Protein AF-A0A2K8N5B8-F1 (afdb_monomer_lite)

Radius of gyration: 16.59 Å; chains: 1; bounding box: 28×35×49 Å

Structure (mmCIF, N/CA/C/O backbone):
data_AF-A0A2K8N5B8-F1
#
_entry.id   AF-A0A2K8N5B8-F1
#
loop_
_atom_site.group_PDB
_atom_site.id
_atom_site.type_symbol
_atom_site.label_atom_id
_atom_site.label_alt_id
_atom_site.label_comp_id
_atom_site.label_asym_id
_atom_site.label_entity_id
_atom_site.label_seq_id
_atom_site.pdbx_PDB_ins_code
_atom_site.Cartn_x
_atom_site.Cartn_y
_atom_site.Cartn_z
_atom_site.occupancy
_atom_site.B_iso_or_equiv
_atom_site.auth_seq_id
_atom_site.auth_comp_id
_atom_site.auth_asym_id
_atom_site.auth_atom_id
_atom_site.pdbx_PDB_model_num
ATOM 1 N N . MET A 1 1 ? -10.530 -8.164 31.353 1.00 42.03 1 MET A N 1
ATOM 2 C CA . MET A 1 1 ? -9.590 -9.287 31.555 1.00 42.03 1 MET A CA 1
ATOM 3 C C . MET A 1 1 ? -8.209 -8.754 31.188 1.00 42.03 1 MET A C 1
ATOM 5 O O . MET A 1 1 ? -8.022 -8.394 30.036 1.00 42.03 1 MET A O 1
ATOM 9 N N . GLN A 1 2 ? -7.322 -8.542 32.165 1.00 50.12 2 GLN A N 1
ATOM 10 C CA . GLN A 1 2 ? -6.022 -7.876 31.980 1.00 50.12 2 GLN A CA 1
ATOM 11 C C . GLN A 1 2 ? -4.920 -8.947 31.962 1.00 50.12 2 GLN A C 1
ATOM 13 O O . GLN A 1 2 ? -4.827 -9.723 32.910 1.00 50.12 2 GLN A O 1
ATOM 18 N N . LEU A 1 3 ? -4.108 -9.011 30.904 1.00 61.81 3 LEU A N 1
ATOM 19 C CA . LEU A 1 3 ? -2.908 -9.856 30.856 1.00 61.81 3 LEU A CA 1
ATOM 20 C C . LEU A 1 3 ? -1.727 -9.058 31.449 1.00 61.81 3 LEU A C 1
ATOM 22 O O . LEU A 1 3 ? -1.469 -7.949 30.975 1.00 61.81 3 LEU A O 1
ATOM 26 N N . PRO A 1 4 ? -1.027 -9.547 32.489 1.00 60.25 4 PRO A N 1
ATOM 27 C CA . PRO A 1 4 ? 0.058 -8.800 33.122 1.00 60.25 4 PRO A CA 1
ATOM 28 C C . PRO A 1 4 ? 1.286 -8.719 32.199 1.00 60.25 4 PRO A C 1
ATOM 30 O O . PRO A 1 4 ? 1.787 -9.741 31.740 1.00 60.25 4 PRO A O 1
ATOM 33 N N . GLY A 1 5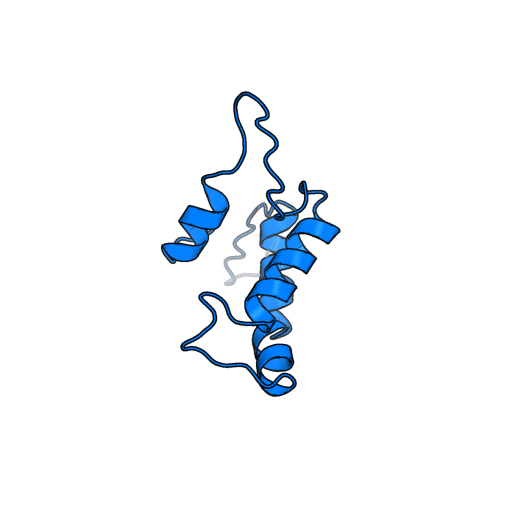 ? 1.772 -7.499 31.941 1.00 66.50 5 GLY A N 1
ATOM 34 C CA . GLY A 1 5 ? 3.031 -7.233 31.225 1.00 66.50 5 GLY A CA 1
ATOM 35 C C . GLY A 1 5 ? 2.911 -6.798 29.759 1.00 66.50 5 GLY A C 1
ATOM 36 O O . GLY A 1 5 ? 3.927 -6.466 29.157 1.00 66.50 5 GLY A O 1
ATOM 37 N N . VAL A 1 6 ? 1.702 -6.748 29.187 1.00 68.88 6 VAL A N 1
ATOM 38 C CA . VAL A 1 6 ? 1.479 -6.267 27.811 1.00 68.88 6 VAL A CA 1
ATOM 39 C C . VAL A 1 6 ? 0.677 -4.968 27.848 1.00 68.88 6 VAL A C 1
ATOM 41 O O . VAL A 1 6 ? -0.511 -4.964 28.169 1.00 68.88 6 VAL A O 1
ATOM 44 N N . THR A 1 7 ? 1.318 -3.850 27.512 1.00 50.88 7 THR A N 1
ATOM 45 C CA . THR A 1 7 ? 0.626 -2.592 27.210 1.00 50.88 7 THR A CA 1
ATOM 46 C C . THR A 1 7 ? -0.039 -2.714 25.846 1.00 50.88 7 THR A C 1
ATOM 48 O O . THR A 1 7 ? 0.631 -2.697 24.816 1.00 50.88 7 THR A O 1
ATOM 51 N N . VAL A 1 8 ? -1.362 -2.869 25.843 1.00 69.94 8 VAL A N 1
ATOM 52 C CA . VAL A 1 8 ? -2.173 -2.838 24.624 1.00 69.94 8 VAL A CA 1
ATOM 53 C C . VAL A 1 8 ? -2.579 -1.391 24.370 1.00 69.94 8 VAL A C 1
ATOM 55 O O . VAL A 1 8 ? -3.443 -0.855 25.064 1.00 69.94 8 VAL A O 1
ATOM 58 N N . GLU A 1 9 ? -1.950 -0.747 23.388 1.00 60.25 9 GLU A N 1
ATOM 59 C CA . GLU A 1 9 ? -2.407 0.554 22.905 1.00 60.25 9 GLU A CA 1
ATOM 60 C C . GLU A 1 9 ? -3.616 0.367 21.987 1.00 60.25 9 GLU A C 1
ATOM 62 O O . GLU A 1 9 ? -3.508 -0.131 20.865 1.00 60.25 9 GLU A O 1
ATOM 67 N N . VAL A 1 10 ? -4.789 0.762 22.478 1.00 63.78 10 VAL A N 1
ATOM 68 C CA . VAL A 1 10 ? -6.017 0.773 21.685 1.00 63.78 10 VAL A CA 1
ATOM 69 C C . VAL A 1 10 ? -6.100 2.108 20.959 1.00 63.78 10 VAL A C 1
ATOM 71 O O . VAL A 1 10 ? -6.531 3.115 21.516 1.00 63.78 10 VAL A O 1
ATOM 74 N N . HIS A 1 11 ? -5.684 2.113 19.698 1.00 60.16 11 HIS A N 1
ATOM 75 C CA . HIS A 1 11 ? -5.873 3.256 18.813 1.00 60.16 11 HIS A CA 1
ATOM 76 C C . HIS A 1 11 ? -7.289 3.209 18.231 1.00 60.16 11 HIS A C 1
ATOM 78 O O . HIS A 1 11 ? -7.693 2.205 17.640 1.00 60.16 11 HIS A O 1
ATOM 84 N N . LYS A 1 12 ? -8.066 4.287 18.387 1.00 55.03 12 LYS A N 1
ATOM 85 C CA . L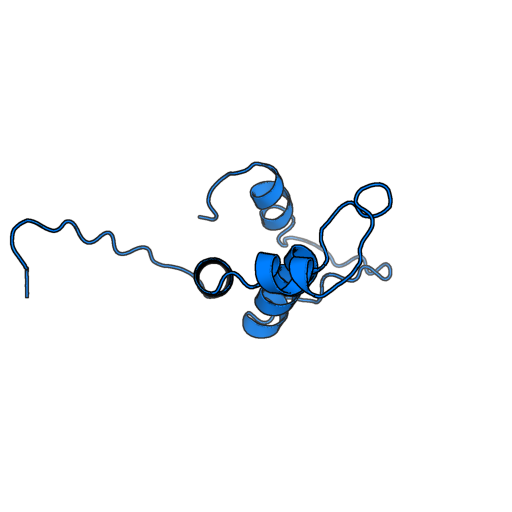YS A 1 12 ? -9.346 4.433 17.683 1.00 55.03 12 LYS A CA 1
ATOM 86 C C . LYS A 1 12 ? -9.043 4.777 16.225 1.00 55.03 12 LYS A C 1
ATOM 88 O O . LYS A 1 12 ? -8.911 5.944 15.879 1.00 55.03 12 LYS A O 1
ATOM 93 N N . LEU A 1 13 ? -8.888 3.758 15.383 1.00 61.44 13 LEU A N 1
ATOM 94 C CA . LEU A 1 13 ? -8.731 3.964 13.948 1.00 61.44 13 LEU A CA 1
ATOM 95 C C . LEU A 1 13 ? -10.099 4.178 13.300 1.00 61.44 13 LEU A C 1
ATOM 97 O O . LEU A 1 13 ? -10.975 3.318 13.365 1.00 61.44 13 LEU A O 1
ATOM 101 N N . GLU A 1 14 ? -10.254 5.309 12.619 1.00 74.62 14 GLU A N 1
ATOM 102 C CA . GLU A 1 14 ? -11.297 5.468 11.606 1.00 74.62 14 GLU A CA 1
ATOM 103 C C . GLU A 1 14 ? -11.039 4.497 10.429 1.00 74.62 14 GLU A C 1
ATOM 105 O O . GLU A 1 14 ? -9.950 3.933 10.279 1.00 74.62 14 GLU A O 1
ATOM 110 N N . ALA A 1 15 ? -12.026 4.287 9.555 1.00 84.38 15 ALA A N 1
ATOM 111 C CA . ALA A 1 15 ? -11.944 3.248 8.520 1.00 84.38 15 ALA A CA 1
ATOM 112 C C . ALA A 1 15 ? -10.730 3.395 7.570 1.00 84.38 15 ALA A C 1
ATOM 114 O O . ALA A 1 15 ? -10.130 2.399 7.170 1.00 84.38 15 ALA A O 1
ATOM 115 N N . ALA A 1 16 ? -10.318 4.624 7.237 1.00 85.25 16 ALA A N 1
ATOM 116 C CA . ALA A 1 16 ? -9.191 4.879 6.330 1.00 85.25 16 ALA A CA 1
ATOM 117 C C . ALA A 1 16 ? -7.832 4.380 6.836 1.00 85.25 16 ALA A C 1
ATOM 119 O O . ALA A 1 16 ? -7.192 3.609 6.116 1.00 85.25 16 ALA A O 1
ATOM 120 N N . PRO A 1 17 ? -7.357 4.782 8.027 1.00 85.69 17 PRO A N 1
ATOM 121 C CA . PRO A 1 17 ? -6.088 4.281 8.532 1.00 85.69 17 PRO A CA 1
ATOM 122 C C . PRO A 1 17 ? -6.123 2.763 8.779 1.00 85.69 17 PRO A C 1
ATOM 124 O O . PRO A 1 17 ? -5.092 2.121 8.596 1.00 85.69 17 PRO A O 1
ATOM 127 N N . LEU A 1 18 ? -7.283 2.166 9.099 1.00 87.94 18 LEU A N 1
ATOM 128 C CA . LEU A 1 18 ? -7.401 0.709 9.241 1.00 87.94 18 LEU A CA 1
ATOM 129 C C . LEU A 1 18 ? -7.194 -0.006 7.900 1.00 87.94 18 LEU A C 1
ATOM 131 O O . LEU A 1 18 ? -6.386 -0.927 7.809 1.00 87.94 18 LEU A O 1
ATOM 135 N N . VAL A 1 19 ? -7.877 0.437 6.841 1.00 90.25 19 VAL A N 1
ATOM 136 C CA . VAL A 1 19 ? -7.708 -0.133 5.495 1.00 90.25 19 VAL A CA 1
ATOM 137 C C . VAL A 1 19 ? -6.273 0.057 4.997 1.00 90.25 19 VAL A C 1
ATOM 139 O O . VAL A 1 19 ? -5.687 -0.873 4.446 1.00 90.25 19 VAL A O 1
ATOM 142 N N . ALA A 1 20 ? -5.676 1.229 5.232 1.00 89.75 20 ALA A N 1
ATOM 143 C CA . ALA A 1 20 ? -4.289 1.496 4.860 1.00 89.75 20 ALA A CA 1
ATOM 144 C C . ALA A 1 20 ? -3.301 0.590 5.616 1.00 89.75 20 ALA A C 1
ATOM 146 O O . ALA A 1 20 ? -2.366 0.066 5.012 1.00 89.75 20 ALA A O 1
ATOM 147 N N . TYR A 1 21 ? -3.527 0.372 6.915 1.00 91.31 21 TYR A N 1
ATOM 148 C CA . TYR A 1 21 ? -2.739 -0.557 7.722 1.00 91.31 21 TYR A CA 1
ATOM 149 C C . TYR A 1 21 ? -2.832 -1.980 7.167 1.00 91.31 21 TYR A C 1
ATOM 151 O O . TYR A 1 21 ? -1.804 -2.592 6.899 1.00 91.31 21 TYR A O 1
ATOM 159 N N . LEU A 1 22 ? -4.042 -2.472 6.889 1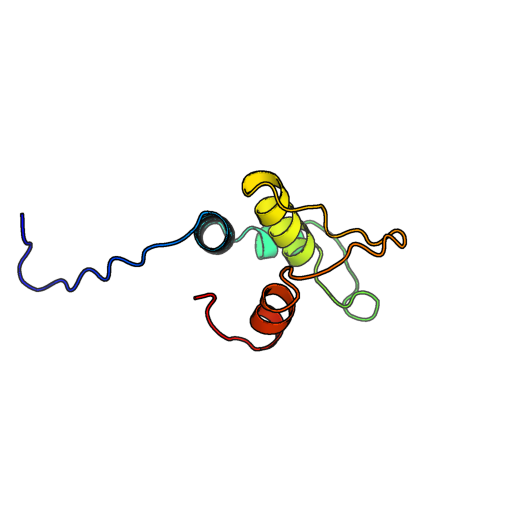.00 93.56 22 LEU A N 1
ATOM 160 C CA . LEU A 1 22 ? -4.236 -3.802 6.306 1.00 93.56 22 LEU A CA 1
ATOM 161 C C . LEU A 1 22 ? -3.548 -3.946 4.942 1.00 93.56 22 LEU A C 1
ATOM 163 O O . LEU A 1 22 ? -2.898 -4.956 4.695 1.00 93.56 22 LEU A O 1
ATOM 167 N N . CYS A 1 23 ? -3.617 -2.931 4.074 1.00 95.38 23 CYS A N 1
ATOM 168 C CA . CYS A 1 23 ? -2.908 -2.952 2.790 1.00 95.38 23 CYS A CA 1
ATOM 169 C C . CYS A 1 23 ? -1.383 -3.048 2.967 1.00 95.38 23 CYS A C 1
ATOM 171 O O . CYS A 1 23 ? -0.717 -3.715 2.174 1.00 95.38 23 CYS A O 1
ATOM 173 N N . ARG A 1 24 ? -0.832 -2.411 4.010 1.00 94.44 24 ARG A N 1
ATOM 174 C CA . ARG A 1 24 ? 0.592 -2.498 4.358 1.00 94.44 24 ARG A CA 1
ATOM 175 C C . ARG A 1 24 ? 0.961 -3.880 4.893 1.00 94.44 24 ARG A C 1
ATOM 177 O O . ARG A 1 24 ? 1.938 -4.456 4.433 1.00 94.44 24 ARG A O 1
ATOM 184 N N . GLU A 1 25 ? 0.182 -4.421 5.828 1.00 96.69 25 GLU A N 1
ATOM 185 C CA . GLU A 1 25 ? 0.431 -5.758 6.392 1.00 96.69 25 GLU A CA 1
ATOM 186 C C . GLU A 1 25 ? 0.340 -6.853 5.317 1.00 96.69 25 GLU A C 1
ATOM 188 O O . GLU A 1 25 ? 1.126 -7.797 5.313 1.00 96.69 25 GLU A O 1
ATOM 193 N N . LEU A 1 26 ? -0.559 -6.687 4.343 1.00 96.62 26 LEU A N 1
ATOM 194 C CA . LEU A 1 26 ? -0.692 -7.577 3.188 1.00 96.62 26 LEU A CA 1
ATOM 195 C C . LEU A 1 26 ? 0.320 -7.295 2.066 1.00 96.62 26 LEU A C 1
ATOM 197 O O . LEU A 1 26 ? 0.320 -8.009 1.064 1.00 96.62 26 LEU A O 1
ATOM 201 N N . ARG A 1 27 ? 1.180 -6.278 2.217 1.00 97.06 27 ARG A N 1
ATOM 202 C CA . ARG A 1 27 ? 2.214 -5.891 1.241 1.00 97.06 27 ARG A CA 1
ATOM 203 C C . ARG A 1 27 ? 1.662 -5.653 -0.169 1.00 97.06 27 ARG A C 1
ATOM 205 O O . ARG A 1 27 ? 2.248 -6.062 -1.173 1.00 97.06 27 ARG A O 1
ATOM 212 N N . VAL A 1 28 ? 0.487 -5.025 -0.243 1.00 95.75 28 VAL A N 1
ATOM 213 C CA . VAL A 1 28 ? -0.262 -4.829 -1.496 1.00 95.75 28 VAL A CA 1
ATOM 214 C C . VAL A 1 28 ? 0.573 -4.064 -2.521 1.00 95.75 28 VAL A C 1
ATOM 216 O O . VAL A 1 28 ? 0.656 -4.475 -3.678 1.00 95.75 28 VAL A O 1
ATOM 219 N N . ALA A 1 29 ? 1.220 -2.974 -2.100 1.00 94.81 29 ALA A N 1
ATOM 220 C CA . ALA A 1 29 ? 2.001 -2.141 -3.002 1.00 94.81 29 ALA A CA 1
ATOM 221 C C . ALA A 1 29 ? 3.205 -2.897 -3.581 1.00 94.81 29 ALA A C 1
ATOM 223 O O . ALA A 1 29 ? 3.428 -2.853 -4.787 1.00 94.81 29 ALA A O 1
ATOM 224 N N . GLU A 1 30 ? 3.933 -3.642 -2.748 1.00 95.69 30 GLU A N 1
ATOM 225 C CA . GLU A 1 30 ? 5.100 -4.417 -3.163 1.00 95.69 30 GLU A CA 1
ATOM 226 C C . GLU A 1 30 ? 4.726 -5.539 -4.129 1.00 95.69 30 GLU A C 1
ATOM 228 O O . GLU A 1 30 ? 5.434 -5.767 -5.110 1.00 95.69 30 GLU A O 1
ATOM 233 N N . ILE A 1 31 ? 3.613 -6.231 -3.871 1.00 97.75 31 ILE A N 1
ATOM 234 C CA . ILE A 1 31 ? 3.116 -7.284 -4.761 1.00 97.75 31 ILE A CA 1
ATOM 235 C C . ILE A 1 31 ? 2.788 -6.688 -6.130 1.00 97.75 31 ILE A C 1
ATOM 237 O O . ILE A 1 31 ? 3.223 -7.220 -7.147 1.00 97.75 31 ILE A O 1
ATOM 241 N N . ILE A 1 32 ? 2.063 -5.572 -6.173 1.00 95.69 32 ILE A N 1
ATOM 242 C CA . ILE A 1 32 ? 1.675 -4.930 -7.434 1.00 95.69 32 ILE A CA 1
ATOM 243 C C . ILE A 1 32 ? 2.903 -4.412 -8.185 1.00 95.69 32 ILE A C 1
ATOM 245 O O . ILE A 1 32 ? 3.048 -4.678 -9.378 1.00 95.69 32 ILE A O 1
ATOM 249 N N . ASP A 1 33 ? 3.808 -3.725 -7.489 1.00 95.19 33 ASP A N 1
ATOM 250 C CA . ASP A 1 33 ? 5.026 -3.172 -8.085 1.00 95.19 33 ASP A CA 1
ATOM 251 C C . ASP A 1 33 ? 5.955 -4.267 -8.635 1.00 95.19 33 ASP A C 1
ATOM 253 O O . ASP A 1 33 ? 6.720 -3.998 -9.559 1.00 95.19 33 ASP A O 1
ATOM 257 N N . ALA A 1 34 ? 5.880 -5.496 -8.107 1.00 96.00 34 ALA A N 1
ATOM 258 C CA . ALA A 1 34 ? 6.616 -6.651 -8.620 1.00 96.00 34 ALA A CA 1
ATOM 259 C C . ALA A 1 34 ? 5.981 -7.289 -9.871 1.00 96.00 34 ALA A C 1
ATOM 261 O O . ALA A 1 34 ? 6.685 -7.941 -10.639 1.00 96.00 34 ALA A O 1
ATOM 262 N N . HIS A 1 35 ? 4.673 -7.115 -10.085 1.00 96.19 35 HIS A N 1
ATOM 263 C CA . HIS A 1 35 ? 3.939 -7.735 -11.199 1.00 96.19 35 HIS A CA 1
ATOM 264 C C . HIS A 1 35 ? 3.705 -6.793 -12.384 1.00 96.19 35 HIS A C 1
ATOM 266 O O . HIS A 1 35 ? 3.310 -7.242 -13.459 1.00 96.19 35 HIS A O 1
ATOM 272 N N . VAL A 1 36 ? 3.945 -5.495 -12.210 1.00 91.94 36 VAL A N 1
ATOM 273 C CA . VAL A 1 36 ? 3.734 -4.486 -13.249 1.00 91.94 36 VAL A CA 1
ATOM 274 C C . VAL A 1 36 ? 5.067 -3.855 -13.618 1.00 91.94 36 VAL A C 1
ATOM 276 O O . VAL A 1 36 ? 5.806 -3.388 -12.760 1.00 91.94 36 VAL A O 1
ATOM 279 N N . THR A 1 37 ? 5.381 -3.792 -14.911 1.00 89.94 37 THR A N 1
ATOM 280 C CA . THR A 1 37 ? 6.513 -2.988 -15.384 1.00 89.94 37 THR A CA 1
ATOM 281 C C . THR A 1 37 ? 6.140 -1.510 -15.334 1.00 89.94 37 THR A C 1
ATOM 283 O O . THR A 1 37 ? 5.171 -1.086 -15.960 1.00 89.94 37 THR A O 1
ATOM 286 N N . TRP A 1 38 ? 6.924 -0.707 -14.619 1.00 88.88 38 TRP A N 1
ATOM 287 C CA . TRP A 1 38 ? 6.715 0.736 -14.515 1.00 88.88 38 TRP A CA 1
ATOM 288 C C . TRP A 1 38 ? 8.046 1.488 -14.499 1.00 88.88 38 TRP A C 1
ATOM 290 O O . TRP A 1 38 ? 9.093 0.933 -14.163 1.00 88.88 38 TRP A O 1
ATOM 300 N N . ASN A 1 39 ? 8.016 2.762 -14.897 1.00 85.25 39 ASN A N 1
ATOM 301 C CA . ASN A 1 39 ? 9.208 3.598 -15.002 1.00 85.25 39 ASN A CA 1
ATOM 302 C C . ASN A 1 39 ? 9.162 4.739 -13.982 1.00 85.25 39 ASN A C 1
ATOM 304 O O . ASN A 1 39 ? 8.433 5.712 -14.168 1.00 85.25 39 ASN A O 1
ATOM 308 N N . ARG A 1 40 ? 10.028 4.654 -12.967 1.00 78.19 40 ARG A N 1
ATOM 309 C CA . ARG A 1 40 ? 10.175 5.660 -11.902 1.00 78.19 40 ARG A CA 1
ATOM 310 C C . ARG A 1 40 ? 10.472 7.077 -12.403 1.00 78.19 40 ARG A C 1
ATOM 312 O O . ARG A 1 40 ? 10.147 8.029 -11.714 1.00 78.19 40 ARG A O 1
ATOM 319 N N . LEU A 1 41 ? 11.065 7.234 -13.589 1.00 86.12 41 LEU A N 1
ATOM 320 C CA . LEU A 1 41 ? 11.354 8.550 -14.175 1.00 86.12 41 LEU A CA 1
ATOM 321 C C . LEU A 1 41 ? 10.128 9.198 -14.836 1.00 86.12 41 LEU A C 1
ATOM 323 O O . LEU A 1 41 ? 10.175 10.373 -15.182 1.00 86.12 41 LEU A O 1
ATOM 327 N N . ARG A 1 42 ? 9.051 8.433 -15.060 1.00 81.88 42 ARG A N 1
ATOM 328 C CA . ARG A 1 42 ? 7.827 8.901 -15.732 1.00 81.88 42 ARG A CA 1
ATOM 329 C C . ARG A 1 42 ? 6.623 9.012 -14.800 1.00 81.88 42 ARG A C 1
ATOM 331 O O . ARG A 1 42 ? 5.602 9.546 -15.219 1.00 81.88 42 ARG A O 1
ATOM 338 N N . THR A 1 43 ? 6.719 8.502 -13.576 1.00 79.19 43 THR A N 1
ATOM 339 C CA . THR A 1 43 ? 5.595 8.426 -12.636 1.00 79.19 43 THR A CA 1
ATOM 340 C C . THR A 1 43 ? 6.013 8.925 -11.260 1.00 79.19 43 THR A C 1
ATOM 342 O O . THR A 1 43 ? 6.957 8.394 -10.679 1.00 79.19 43 THR A O 1
ATOM 345 N N . GLU A 1 44 ? 5.275 9.890 -10.709 1.00 83.88 44 GLU A N 1
ATOM 346 C CA . GLU A 1 44 ? 5.501 10.412 -9.350 1.00 83.88 44 GLU A CA 1
ATOM 347 C C . GLU A 1 44 ? 5.179 9.380 -8.255 1.00 83.88 44 GLU A C 1
ATOM 349 O O . GLU A 1 44 ? 5.706 9.454 -7.147 1.00 83.88 44 GLU A O 1
ATOM 354 N N . VAL A 1 45 ? 4.320 8.406 -8.569 1.00 85.31 45 VAL A N 1
ATOM 355 C CA . VAL A 1 45 ? 3.779 7.414 -7.634 1.00 85.31 45 VAL A CA 1
ATOM 356 C C . VAL A 1 45 ? 3.873 6.020 -8.258 1.00 85.31 45 VAL A C 1
ATOM 358 O O . VAL A 1 45 ? 3.638 5.868 -9.458 1.00 85.31 45 VAL A O 1
ATOM 361 N N . SER A 1 46 ? 4.211 4.999 -7.461 1.00 91.75 46 SER A N 1
ATOM 362 C CA . SER A 1 46 ? 4.241 3.613 -7.947 1.00 91.75 46 SER A CA 1
ATOM 36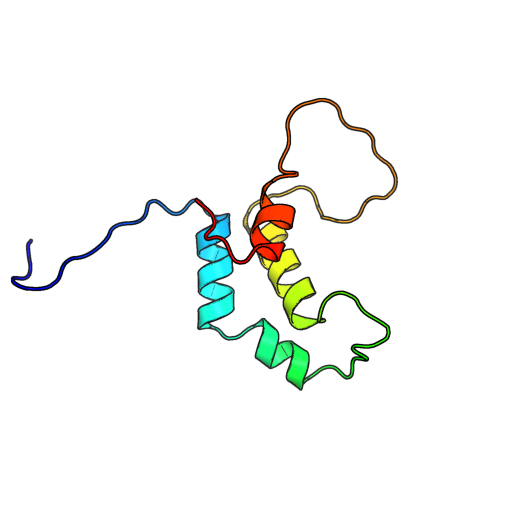3 C C . SER A 1 46 ? 2.831 3.068 -8.213 1.00 91.75 46 SER A C 1
ATOM 365 O O . SER A 1 46 ? 1.882 3.482 -7.534 1.00 91.75 46 SER A O 1
ATOM 367 N N . PRO A 1 47 ? 2.657 2.123 -9.154 1.00 93.44 47 PRO A N 1
ATOM 368 C CA . PRO A 1 47 ? 1.374 1.455 -9.375 1.00 93.44 47 PRO A CA 1
ATOM 369 C C . PRO A 1 47 ? 0.769 0.869 -8.092 1.00 93.44 47 PRO A C 1
ATOM 371 O O . PRO A 1 47 ? -0.418 1.053 -7.823 1.00 93.44 47 PRO A O 1
ATOM 374 N N . GLY A 1 48 ? 1.587 0.229 -7.256 1.00 95.12 48 GLY A N 1
ATOM 375 C CA . GLY A 1 48 ? 1.177 -0.333 -5.976 1.00 95.12 48 GLY A CA 1
ATOM 376 C C . GLY A 1 48 ? 0.690 0.717 -4.982 1.00 95.12 48 GLY A C 1
ATOM 377 O O . GLY A 1 48 ? -0.310 0.508 -4.290 1.00 95.12 48 GLY A O 1
ATOM 378 N N . THR A 1 49 ? 1.332 1.885 -4.959 1.00 93.50 49 THR A N 1
ATOM 379 C CA . THR A 1 49 ? 0.889 3.018 -4.136 1.00 93.50 49 THR A CA 1
ATOM 380 C C . THR A 1 49 ? -0.441 3.585 -4.644 1.00 93.50 49 THR A C 1
ATOM 382 O O . THR A 1 49 ? -1.347 3.837 -3.848 1.00 93.50 49 THR A O 1
ATOM 385 N N . ALA A 1 50 ? -0.601 3.729 -5.963 1.00 92.38 50 ALA A N 1
ATOM 386 C CA . ALA A 1 50 ? -1.838 4.217 -6.570 1.00 92.38 50 ALA A CA 1
ATOM 387 C C . ALA A 1 50 ? -3.026 3.276 -6.301 1.00 92.38 50 ALA A C 1
ATOM 389 O O . ALA A 1 50 ? -4.100 3.732 -5.907 1.00 92.38 50 ALA A O 1
ATOM 390 N N . ILE A 1 51 ? -2.825 1.960 -6.432 1.00 93.56 51 ILE A N 1
ATOM 391 C CA . ILE A 1 51 ? -3.861 0.968 -6.115 1.00 93.56 51 ILE A CA 1
ATOM 392 C C . ILE A 1 51 ? -4.170 0.948 -4.616 1.00 93.56 51 ILE A C 1
ATOM 394 O O . ILE A 1 51 ? -5.338 0.890 -4.245 1.00 93.56 51 ILE A O 1
ATOM 398 N N . THR A 1 52 ? -3.169 1.069 -3.743 1.00 93.56 52 THR A N 1
ATOM 399 C CA . THR A 1 52 ? -3.409 1.165 -2.292 1.00 93.56 52 THR A CA 1
ATOM 400 C C . THR A 1 52 ? -4.291 2.371 -1.953 1.00 93.56 52 THR A C 1
ATOM 402 O O . THR A 1 52 ? -5.264 2.244 -1.210 1.00 93.56 52 THR A O 1
ATOM 405 N N . ALA A 1 53 ? -4.011 3.537 -2.542 1.00 89.31 53 ALA A N 1
ATOM 406 C CA . ALA A 1 53 ? -4.838 4.728 -2.367 1.00 89.31 53 ALA A CA 1
ATOM 407 C C . ALA A 1 53 ? -6.263 4.529 -2.915 1.00 89.31 53 ALA A C 1
ATOM 409 O O . ALA A 1 53 ? -7.234 4.946 -2.281 1.00 89.31 53 ALA A O 1
ATOM 410 N N . LEU A 1 54 ? -6.400 3.854 -4.061 1.00 91.38 54 LEU A N 1
ATOM 411 C CA . LEU A 1 54 ? -7.697 3.507 -4.636 1.00 91.38 54 LEU A CA 1
ATOM 412 C C . LEU A 1 54 ? -8.506 2.600 -3.699 1.00 91.38 54 LEU A C 1
ATOM 414 O O . LEU A 1 54 ? -9.670 2.895 -3.445 1.00 91.38 54 LEU A O 1
ATOM 418 N N . LEU A 1 55 ? -7.894 1.553 -3.139 1.00 91.50 55 LEU A N 1
ATOM 419 C CA . LEU A 1 55 ? -8.535 0.647 -2.179 1.00 91.50 55 LEU A CA 1
ATOM 420 C C . LEU A 1 55 ? -9.029 1.397 -0.940 1.00 91.50 55 LEU A C 1
ATOM 422 O O . LEU A 1 55 ? -10.177 1.222 -0.536 1.00 91.50 55 LEU A O 1
ATOM 426 N N . VAL A 1 56 ? -8.204 2.282 -0.375 1.00 89.19 56 VAL A N 1
ATOM 427 C CA . VAL A 1 56 ? -8.607 3.122 0.762 1.00 89.19 56 VAL A CA 1
ATOM 428 C C . VAL A 1 56 ? -9.805 4.001 0.398 1.00 89.19 56 VAL A C 1
ATOM 430 O O . VAL A 1 56 ? -10.756 4.084 1.169 1.00 89.19 56 VAL A O 1
ATOM 433 N N . ASN A 1 57 ? -9.809 4.632 -0.776 1.00 85.75 57 ASN A N 1
ATOM 434 C CA . ASN A 1 57 ? -10.916 5.504 -1.173 1.00 85.75 57 ASN A CA 1
ATOM 435 C C . ASN A 1 57 ? -12.212 4.735 -1.453 1.00 85.75 57 ASN A C 1
ATOM 437 O O . ASN A 1 57 ? -13.274 5.160 -0.994 1.00 85.75 57 ASN A O 1
ATOM 441 N N . LEU A 1 58 ? -12.118 3.603 -2.159 1.00 87.06 58 LEU A N 1
ATOM 442 C CA . LEU A 1 58 ? -13.257 2.740 -2.480 1.00 87.06 58 LEU A CA 1
ATOM 443 C C . LEU A 1 58 ? -13.914 2.196 -1.210 1.00 87.06 58 LEU A C 1
ATOM 445 O O . LEU A 1 58 ? -15.131 2.271 -1.061 1.00 87.06 58 LEU A O 1
ATOM 449 N N . LEU A 1 59 ? -13.110 1.680 -0.278 1.00 87.12 59 LEU A N 1
ATOM 450 C CA . LEU A 1 59 ? -13.614 1.013 0.924 1.00 87.12 59 LEU A CA 1
ATOM 451 C C . LEU A 1 59 ? -14.115 1.992 1.994 1.00 87.12 59 LEU A C 1
ATOM 453 O O . LEU A 1 59 ? -14.902 1.607 2.853 1.00 87.12 59 LEU A O 1
ATOM 457 N N . VAL A 1 60 ? -13.696 3.259 1.940 1.00 85.19 60 VAL A N 1
ATOM 458 C CA . VAL A 1 60 ? -14.009 4.269 2.968 1.00 85.19 60 VAL A CA 1
ATOM 459 C C . VAL A 1 60 ? -14.994 5.331 2.457 1.00 85.19 60 VAL A C 1
ATOM 461 O O . VAL A 1 60 ? -15.224 6.335 3.125 1.00 85.19 60 VAL A O 1
ATOM 464 N N . ARG A 1 61 ? -15.616 5.119 1.286 1.00 66.81 61 ARG A N 1
ATOM 465 C CA . ARG A 1 61 ? -16.547 6.071 0.642 1.00 66.81 61 ARG A CA 1
ATOM 466 C C . ARG A 1 61 ? -15.977 7.497 0.563 1.00 66.81 61 ARG A C 1
ATOM 468 O O . ARG A 1 61 ? -16.655 8.458 0.923 1.00 66.81 61 ARG A O 1
ATOM 475 N N . ARG A 1 62 ? -14.735 7.652 0.092 1.00 57.62 62 ARG A N 1
ATOM 476 C CA . ARG A 1 62 ? -14.212 8.976 -0.289 1.00 57.62 62 ARG A CA 1
ATOM 477 C C . ARG A 1 62 ? -14.527 9.262 -1.749 1.00 57.62 62 ARG A C 1
ATOM 479 O O . ARG A 1 62 ? -14.474 8.356 -2.578 1.00 57.62 62 ARG A O 1
ATOM 486 N N . GLU A 1 63 ? -14.832 10.521 -2.054 1.00 52.59 63 GLU A N 1
ATOM 487 C CA . GLU A 1 63 ? -14.895 11.001 -3.435 1.00 52.59 63 GLU A CA 1
ATOM 488 C C . GLU A 1 63 ? -13.609 10.600 -4.183 1.00 52.59 63 GLU A C 1
ATOM 490 O O . GLU A 1 63 ? -12.509 10.722 -3.627 1.00 52.59 63 GLU A O 1
ATOM 495 N N . PRO A 1 64 ? -13.726 10.044 -5.402 1.00 46.19 64 PRO A N 1
ATOM 496 C CA . PRO A 1 64 ? -12.586 9.512 -6.137 1.00 46.19 64 PRO A CA 1
ATOM 497 C C . PRO A 1 64 ? -11.553 10.607 -6.440 1.00 46.19 64 PRO A C 1
ATOM 499 O O . PRO A 1 64 ? -11.896 11.734 -6.779 1.00 46.19 64 PRO A O 1
ATOM 502 N N . LEU A 1 65 ? -10.267 10.252 -6.353 1.00 51.75 65 LEU A N 1
ATOM 503 C CA . LEU A 1 65 ? -9.109 11.150 -6.506 1.00 51.75 65 LEU A CA 1
ATOM 504 C C . LEU A 1 65 ? -8.865 11.676 -7.940 1.00 51.75 65 LEU A C 1
ATOM 506 O O . LEU A 1 65 ? -7.783 12.197 -8.201 1.00 51.75 65 LEU A O 1
ATOM 510 N N . TYR A 1 66 ? -9.814 11.557 -8.872 1.00 40.41 66 TYR A N 1
ATOM 511 C CA . TYR A 1 66 ? -9.647 12.079 -10.233 1.00 40.41 66 TYR A CA 1
ATOM 512 C C . TYR A 1 66 ? -10.202 13.508 -10.331 1.00 40.41 66 TYR A C 1
ATOM 514 O O . TYR A 1 66 ? -11.407 13.696 -10.162 1.00 40.41 66 TYR A O 1
ATOM 522 N N . PRO A 1 67 ? -9.367 14.532 -10.597 1.00 43.50 67 PRO A N 1
ATOM 523 C CA . PRO A 1 67 ? -9.835 15.897 -10.740 1.00 43.50 67 PRO A CA 1
ATOM 524 C C . PRO A 1 67 ? -10.116 16.212 -12.212 1.00 43.50 67 PRO A C 1
ATOM 526 O O . PRO A 1 67 ? -9.282 16.811 -12.886 1.00 43.50 67 PRO A O 1
ATOM 529 N N . ASP A 1 68 ? -11.318 15.926 -12.699 1.00 39.19 68 ASP A N 1
ATOM 530 C CA . ASP A 1 68 ? -11.824 16.635 -13.878 1.00 39.19 68 ASP A CA 1
ATOM 531 C C . ASP A 1 68 ? -12.495 17.917 -13.378 1.00 39.19 68 ASP A C 1
ATOM 533 O O . ASP A 1 68 ? -13.696 17.926 -13.156 1.00 39.19 68 ASP A O 1
ATOM 537 N N . ARG A 1 69 ? -11.703 18.965 -13.083 1.00 35.97 69 ARG A N 1
ATOM 538 C CA . ARG A 1 69 ? -12.151 20.321 -12.668 1.00 35.97 69 ARG A CA 1
ATOM 539 C C . ARG A 1 69 ? -13.581 20.378 -12.094 1.00 35.97 69 ARG A C 1
ATOM 541 O O . ARG A 1 69 ? -14.503 20.849 -12.756 1.00 35.97 69 ARG A O 1
ATOM 548 N N . VAL A 1 70 ? -13.755 20.013 -10.830 1.00 39.28 70 VAL A N 1
ATOM 549 C CA . VAL A 1 70 ? -14.942 20.434 -10.080 1.00 39.28 70 VAL A CA 1
ATOM 550 C C . VAL A 1 70 ? -14.468 21.202 -8.859 1.00 39.28 70 VAL A C 1
ATOM 552 O O . VAL A 1 70 ? -13.863 20.660 -7.938 1.00 39.28 70 VAL A O 1
ATOM 555 N N . VAL A 1 71 ? -14.701 22.512 -8.896 1.00 45.50 71 VAL A N 1
ATOM 556 C CA . VAL A 1 71 ? -14.613 23.376 -7.723 1.00 45.50 71 VAL A CA 1
ATOM 557 C C . VAL A 1 71 ? -15.833 23.054 -6.866 1.00 45.50 71 VAL A C 1
ATOM 559 O O . VAL A 1 71 ? -16.946 23.414 -7.241 1.00 45.50 71 VAL A O 1
ATOM 562 N N . LEU A 1 72 ? -15.634 22.375 -5.735 1.00 34.50 72 LEU A N 1
ATOM 563 C CA . LEU A 1 72 ? -16.641 22.286 -4.678 1.00 34.50 72 LEU A CA 1
ATOM 564 C C . LEU A 1 72 ? -16.188 23.084 -3.451 1.00 34.50 72 LEU A C 1
ATOM 566 O O . LEU A 1 72 ? -14.996 23.096 -3.120 1.00 34.50 72 LEU A O 1
ATOM 570 N N . PRO A 1 73 ? -17.116 23.814 -2.811 1.00 35.19 73 PRO A N 1
ATOM 571 C CA . PRO A 1 73 ? -16.786 24.784 -1.789 1.00 35.19 73 PRO A CA 1
ATOM 572 C C . PRO A 1 73 ? -16.479 24.093 -0.460 1.00 35.19 73 PRO A C 1
ATOM 574 O O . PRO A 1 73 ? -17.163 23.162 -0.060 1.00 35.19 73 PRO A O 1
ATOM 577 N N . GLY A 1 74 ? -15.491 24.645 0.244 1.00 45.84 74 GLY A N 1
ATOM 578 C CA . GLY A 1 74 ? -15.484 24.709 1.703 1.00 45.84 74 GLY A CA 1
ATOM 579 C C . GLY A 1 74 ? -15.363 23.383 2.455 1.00 45.84 74 GLY A C 1
ATOM 580 O O . GLY A 1 74 ? -16.349 22.715 2.723 1.00 45.84 74 GLY A O 1
ATOM 581 N N . HIS A 1 75 ? -14.149 23.136 2.957 1.00 48.41 75 HIS A N 1
ATOM 582 C CA . HIS A 1 75 ? -13.848 22.250 4.094 1.00 48.41 75 HIS A CA 1
ATOM 583 C C . HIS A 1 75 ? -13.722 20.753 3.770 1.00 48.41 75 HIS A C 1
ATOM 585 O O . HIS A 1 75 ? -14.516 19.932 4.209 1.00 48.41 75 HIS A O 1
ATOM 591 N N . GLY A 1 76 ? -12.645 20.362 3.078 1.00 45.19 76 GLY A N 1
ATOM 592 C CA . GLY A 1 76 ? -12.376 18.943 2.831 1.00 45.19 76 GLY A CA 1
ATOM 593 C C . GLY A 1 76 ? -10.905 18.593 2.616 1.00 45.19 76 GLY A C 1
ATOM 594 O O . GLY A 1 76 ? -10.250 19.116 1.721 1.00 45.19 76 GLY A O 1
ATOM 595 N N . CYS A 1 77 ? -10.409 17.691 3.468 1.00 47.59 77 CYS A N 1
ATOM 596 C CA . CYS A 1 77 ? -9.425 16.615 3.248 1.00 47.59 77 CYS A CA 1
ATOM 597 C C . CYS A 1 77 ? -8.062 16.865 2.565 1.00 47.59 77 CYS A C 1
ATOM 599 O O . CYS A 1 77 ? -7.242 15.943 2.542 1.00 47.59 77 CYS A O 1
ATOM 601 N N . GLY A 1 78 ? -7.717 18.080 2.132 1.00 42.81 78 GLY A N 1
ATOM 602 C CA . GLY A 1 78 ? -6.396 18.400 1.565 1.00 42.81 78 GLY A CA 1
ATOM 603 C C . GLY A 1 78 ? -5.203 18.190 2.520 1.00 42.81 78 GLY A C 1
ATOM 604 O O . GLY A 1 78 ? -4.054 18.393 2.126 1.00 42.81 78 GLY A O 1
ATOM 605 N N . GLY A 1 79 ? -5.448 17.824 3.781 1.00 44.25 79 GLY A N 1
ATOM 606 C CA . GLY A 1 79 ? -4.427 17.496 4.777 1.00 44.25 79 GLY A CA 1
ATOM 607 C C . GLY A 1 79 ? -3.858 16.080 4.648 1.00 44.25 79 GLY A C 1
ATOM 608 O O . GLY A 1 79 ? -2.663 15.906 4.850 1.00 44.25 79 GLY A O 1
ATOM 609 N N . ILE A 1 80 ? -4.663 15.089 4.246 1.00 46.50 80 ILE A N 1
ATOM 610 C CA . ILE A 1 80 ? -4.300 13.664 4.372 1.00 46.50 80 ILE A CA 1
ATOM 611 C C . ILE A 1 80 ? -3.256 13.243 3.333 1.00 46.50 80 ILE A C 1
ATOM 613 O O . ILE A 1 80 ? -2.237 12.653 3.685 1.00 46.50 80 ILE A O 1
ATOM 617 N N . VAL A 1 81 ? -3.442 13.635 2.070 1.00 47.16 81 VAL A N 1
ATOM 618 C CA . VAL A 1 81 ? -2.458 13.376 1.000 1.00 47.16 81 VAL A CA 1
ATOM 619 C C . VAL A 1 81 ? -1.142 14.124 1.279 1.00 47.16 81 VAL A C 1
ATOM 621 O O . VAL A 1 81 ? -0.053 13.579 1.104 1.00 47.16 81 VAL A O 1
ATOM 624 N N . ARG A 1 82 ? -1.222 15.344 1.836 1.00 40.31 82 ARG A N 1
ATOM 625 C CA . ARG A 1 82 ? -0.048 16.129 2.272 1.00 40.31 82 ARG A CA 1
ATOM 626 C C . ARG A 1 82 ? 0.617 15.617 3.556 1.00 40.31 82 ARG A C 1
ATOM 628 O O . ARG A 1 82 ? 1.745 16.024 3.848 1.00 40.31 82 ARG A O 1
ATOM 635 N N . GLN A 1 83 ? -0.065 14.789 4.344 1.00 44.28 83 GLN A N 1
ATOM 636 C CA . GLN A 1 83 ? 0.463 14.167 5.562 1.00 44.28 83 GLN A CA 1
ATOM 637 C C . GLN A 1 83 ? 1.189 12.860 5.235 1.00 44.28 83 GLN A C 1
ATOM 639 O O . GLN A 1 83 ? 2.270 12.628 5.775 1.00 44.28 83 GLN A O 1
ATOM 644 N N . TRP A 1 84 ? 0.674 12.096 4.265 1.00 46.44 84 TRP A N 1
ATOM 645 C CA . TRP A 1 84 ? 1.315 10.887 3.739 1.00 46.44 84 TRP A CA 1
ATOM 646 C C . TRP A 1 84 ? 2.682 11.189 3.097 1.00 46.44 84 TRP A C 1
ATOM 648 O O . TRP A 1 84 ? 3.676 10.556 3.440 1.00 46.44 84 TRP A O 1
ATOM 658 N N . HIS A 1 85 ? 2.786 12.256 2.291 1.00 40.31 85 HIS A N 1
ATOM 659 C CA . HIS A 1 85 ? 4.066 12.723 1.724 1.00 40.31 85 HIS A CA 1
ATOM 660 C C . HIS A 1 85 ? 5.101 13.202 2.760 1.00 40.31 85 HIS A C 1
ATOM 662 O O . HIS A 1 85 ? 6.280 13.311 2.437 1.00 40.31 85 HIS A O 1
ATOM 668 N N . ARG A 1 86 ? 4.686 13.517 3.996 1.00 41.56 86 ARG A N 1
ATOM 669 C CA . ARG A 1 86 ? 5.572 14.023 5.060 1.00 41.56 86 ARG A CA 1
ATOM 670 C C . ARG A 1 86 ? 6.012 12.954 6.062 1.00 41.56 86 ARG A C 1
ATOM 672 O O . ARG A 1 86 ? 6.621 13.307 7.068 1.00 41.56 86 ARG A O 1
ATOM 679 N N . GLY A 1 87 ? 5.687 11.681 5.824 1.00 35.94 87 GLY A N 1
ATOM 680 C CA . GLY A 1 87 ? 6.062 10.585 6.723 1.00 35.94 87 GLY A CA 1
ATOM 681 C C . GLY A 1 87 ? 5.480 10.720 8.133 1.00 35.94 87 GLY A C 1
ATOM 682 O O . GLY A 1 87 ? 6.041 10.176 9.081 1.00 35.94 87 GLY A O 1
ATOM 683 N N . ARG A 1 88 ? 4.383 11.472 8.302 1.00 39.0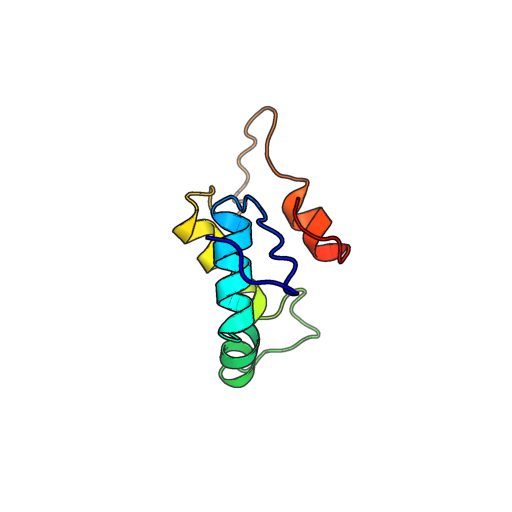3 88 ARG A N 1
ATOM 684 C CA . ARG A 1 88 ? 3.728 11.634 9.605 1.00 39.03 88 ARG A CA 1
ATOM 685 C C . ARG A 1 88 ? 2.558 10.661 9.735 1.00 39.03 88 ARG A C 1
ATOM 687 O O . ARG A 1 88 ? 1.813 10.506 8.766 1.00 39.03 88 ARG A O 1
ATOM 694 N N . PRO A 1 89 ? 2.367 10.038 10.910 1.00 36.91 89 PRO A N 1
ATOM 695 C CA . PRO A 1 89 ? 1.241 9.146 11.135 1.00 36.91 89 PRO A CA 1
ATOM 696 C C . PRO A 1 89 ? -0.077 9.905 10.945 1.00 36.91 89 PRO A C 1
ATOM 698 O O . PRO A 1 89 ? -0.183 11.093 11.273 1.00 36.91 89 PRO A O 1
ATOM 701 N N . LEU A 1 90 ? -1.051 9.214 10.354 1.00 45.28 90 LEU A N 1
ATOM 702 C CA . LEU A 1 90 ? -2.430 9.676 10.244 1.00 45.28 90 LEU A CA 1
ATOM 703 C C . LEU A 1 90 ? -3.038 9.594 11.649 1.00 45.28 90 LEU A C 1
ATOM 705 O O . LEU A 1 90 ? -3.109 8.498 12.200 1.00 45.28 90 LEU A O 1
ATOM 709 N N . GLN A 1 91 ? -3.373 10.749 12.230 1.00 43.09 91 GLN A N 1
ATOM 710 C CA . GLN A 1 91 ? -4.150 10.832 13.470 1.00 43.09 91 GLN A CA 1
ATOM 711 C C . GLN A 1 91 ? -5.635 10.667 13.166 1.00 43.09 91 GLN A C 1
ATOM 713 O O . GLN A 1 91 ? -6.054 11.133 12.078 1.00 43.09 91 GLN A O 1
#

Sequence (91 aa):
MQLPGVTVEVHKLEAAPLVAYLCRELRVAEIIDAHVTWNRLRTEVSPGTAITALLVNLLVRREPLYPDRVVLPGHGCGGIVRQWHRGRPLQ

pLDDT: mean 70.12, std 22.21, range [34.5, 97.75]

Secondary structure (DSSP, 8-state):
-PPTT---------HHHHHHHHHHHTTHHHHHHHHS---TTT-SS-HHHHHHHHHHHHHTTPPPS--SS----S---TTHHHHHTTT----

Foldseek 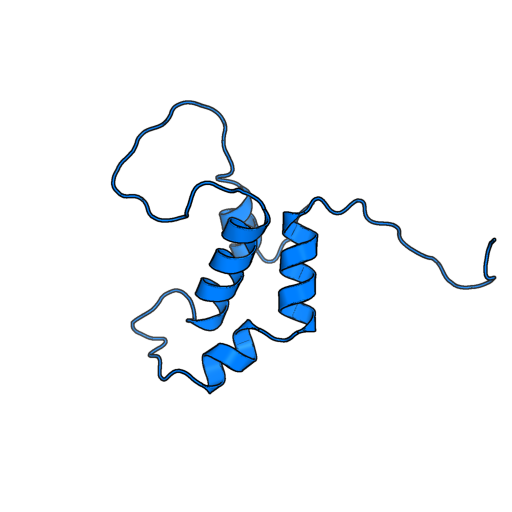3Di:
DDDPPDDDDDDPDDQLVVLLVVLVVVVQLVVVQVVDDDDVVVDPDGPSRVVSVVSSCVRRVHDDPDDPDDDDDDDDDPVPVVCVVVPHDDD

Organism: NCBI:txid2055160

InterPro domains:
  IPR025457 Domain of unknown function DUF4277 [PF14104] (9-66)